Protein AF-A0A497L498-F1 (afdb_monomer)

Mean predicted aligned error: 4.09 Å

Solvent-accessible surface area (backbone atoms only — not comparable to full-atom values): 5378 Å² total; per-residue (Å²): 140,85,90,84,88,87,86,85,81,56,80,93,64,61,87,84,70,93,88,72,86,86,87,87,79,76,45,51,82,91,50,72,54,85,78,91,84,85,88,86,86,88,86,86,79,74,83,88,68,81,84,73,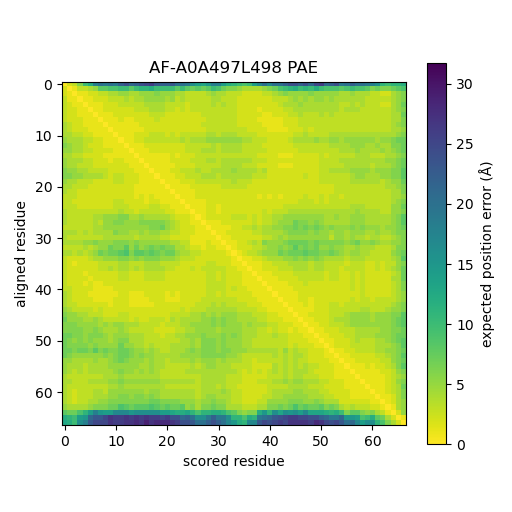80,79,79,75,59,70,85,81,68,56,82,78,79,85,127

Sequence (67 aa):
SGRVTWYRYHILDPIYFEKSIRVTIEHGHANRRSDDYSSTAYWYQTEPHRRLRPMLPVEQRLPRETA

Radius of gyration: 15.58 Å; Cα contacts (8 Å, |Δi|>4): 9; chains: 1; bounding box: 32×29×41 Å

Structure (mmCIF, N/CA/C/O backbone):
data_AF-A0A497L498-F1
#
_entry.id   AF-A0A497L498-F1
#
loop_
_atom_site.group_PDB
_atom_site.id
_atom_site.type_symbol
_atom_site.label_atom_id
_atom_site.label_alt_id
_atom_site.label_comp_id
_atom_site.label_asym_id
_atom_site.label_entity_id
_atom_site.label_seq_id
_atom_site.pdbx_PDB_ins_code
_atom_site.Cartn_x
_atom_site.Cartn_y
_atom_site.Cartn_z
_atom_site.occupancy
_atom_site.B_iso_or_equiv
_atom_site.auth_seq_id
_atom_site.auth_comp_id
_atom_site.auth_asym_id
_atom_site.auth_atom_id
_atom_site.pdbx_PDB_model_num
ATOM 1 N N . SER A 1 1 ? 10.429 -1.771 -22.375 1.00 67.81 1 SER A N 1
ATOM 2 C CA . SER A 1 1 ? 9.827 -1.779 -21.022 1.00 67.81 1 SER A CA 1
ATOM 3 C C . SER A 1 1 ? 8.733 -0.720 -20.980 1.00 67.81 1 SER A C 1
ATOM 5 O O . SER A 1 1 ? 8.856 0.241 -21.728 1.00 67.81 1 SER A O 1
ATOM 7 N N . GLY A 1 2 ? 7.665 -0.897 -20.198 1.00 85.75 2 GLY A N 1
ATOM 8 C CA . GLY A 1 2 ? 6.505 0.009 -20.165 1.00 85.75 2 GLY A CA 1
ATOM 9 C C . GLY A 1 2 ? 6.070 0.359 -18.740 1.00 85.75 2 GLY A C 1
ATOM 10 O O . GLY A 1 2 ? 6.598 -0.191 -17.777 1.00 85.75 2 GLY A O 1
ATOM 11 N N . ARG A 1 3 ? 5.103 1.274 -18.608 1.00 90.69 3 ARG A N 1
ATOM 12 C CA . ARG A 1 3 ? 4.496 1.658 -17.323 1.00 90.69 3 ARG A CA 1
ATOM 13 C C . ARG A 1 3 ? 3.232 0.835 -17.103 1.00 90.69 3 ARG A C 1
ATOM 15 O O . ARG A 1 3 ? 2.389 0.772 -17.993 1.00 90.69 3 ARG A O 1
ATOM 22 N N . VAL A 1 4 ? 3.107 0.211 -15.936 1.00 92.69 4 VAL A N 1
ATOM 23 C CA . VAL A 1 4 ? 1.955 -0.629 -15.585 1.00 92.69 4 VAL A CA 1
ATOM 24 C C . VAL A 1 4 ? 1.457 -0.239 -14.198 1.00 92.69 4 VAL A C 1
ATOM 26 O O . VAL A 1 4 ? 2.259 0.026 -13.305 1.00 92.69 4 VAL A O 1
ATOM 29 N N . THR A 1 5 ? 0.138 -0.216 -14.017 1.00 95.12 5 THR A N 1
ATOM 30 C CA . THR A 1 5 ? -0.513 0.086 -12.738 1.00 95.12 5 THR A CA 1
ATOM 31 C C . THR A 1 5 ? -1.438 -1.059 -12.349 1.00 95.12 5 THR A C 1
ATOM 33 O O . THR A 1 5 ? -2.177 -1.576 -13.183 1.00 95.12 5 THR A O 1
ATOM 36 N N . TRP A 1 6 ? -1.411 -1.425 -11.069 1.00 95.69 6 TRP A N 1
ATOM 37 C CA . TRP A 1 6 ? -2.247 -2.467 -10.478 1.00 95.69 6 TRP A CA 1
ATOM 38 C C . TRP A 1 6 ? -2.906 -1.942 -9.206 1.00 95.69 6 TRP A C 1
ATOM 40 O O . TRP A 1 6 ? -2.339 -1.091 -8.520 1.00 95.69 6 TRP A O 1
ATOM 50 N N . TYR A 1 7 ? -4.079 -2.472 -8.868 1.00 97.44 7 TYR A N 1
ATOM 51 C CA . TYR A 1 7 ? -4.772 -2.161 -7.621 1.00 97.44 7 TYR A CA 1
ATOM 52 C C . TYR A 1 7 ? -5.520 -3.387 -7.089 1.00 97.44 7 TYR A C 1
ATOM 54 O O . TYR A 1 7 ? -5.922 -4.268 -7.850 1.00 97.44 7 TYR A O 1
ATOM 62 N N . ARG A 1 8 ? -5.716 -3.429 -5.769 1.00 97.38 8 ARG A N 1
ATOM 63 C CA . ARG A 1 8 ? -6.598 -4.377 -5.081 1.00 97.38 8 ARG A CA 1
ATOM 64 C C . ARG A 1 8 ? -7.172 -3.703 -3.842 1.00 97.38 8 ARG A C 1
ATOM 66 O O . ARG A 1 8 ? -6.423 -3.124 -3.060 1.00 97.38 8 ARG A O 1
ATOM 73 N N . TYR A 1 9 ? -8.481 -3.825 -3.654 1.00 97.69 9 TYR A N 1
ATOM 74 C CA . TYR A 1 9 ? -9.160 -3.365 -2.449 1.00 97.69 9 TYR A CA 1
ATOM 75 C C . TYR A 1 9 ? -9.681 -4.558 -1.657 1.00 97.69 9 TYR A C 1
ATOM 77 O O . TYR A 1 9 ? -10.366 -5.415 -2.209 1.00 97.69 9 TYR A O 1
ATOM 85 N N . HIS A 1 10 ? -9.376 -4.579 -0.364 1.00 97.62 10 HIS A N 1
ATOM 86 C CA . HIS A 1 10 ? -9.854 -5.585 0.579 1.00 97.62 10 HIS A 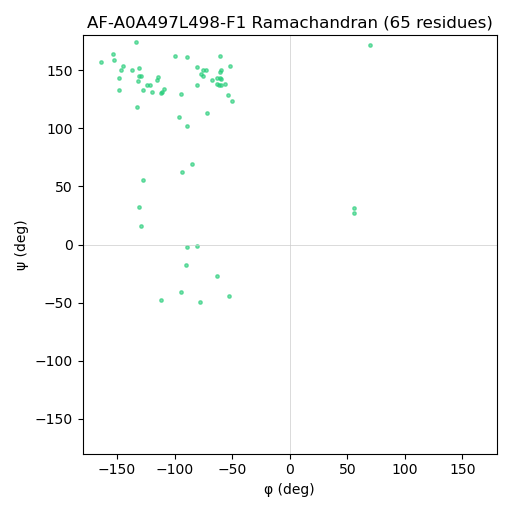CA 1
ATOM 87 C C . HIS A 1 10 ? -11.132 -5.101 1.279 1.00 97.62 10 HIS A C 1
ATOM 89 O O . HIS A 1 10 ? -11.130 -4.835 2.478 1.00 97.62 10 HIS A O 1
ATOM 95 N N . ILE A 1 11 ? -12.200 -4.877 0.502 1.00 97.12 11 ILE A N 1
ATOM 96 C CA . ILE A 1 11 ? -13.464 -4.331 1.030 1.00 97.12 11 ILE A CA 1
ATOM 97 C C . ILE A 1 11 ? -14.261 -5.416 1.758 1.00 97.12 11 ILE A C 1
ATOM 99 O O . ILE A 1 11 ? -14.705 -5.205 2.882 1.00 97.12 11 ILE A O 1
ATOM 103 N N . LEU A 1 12 ? -14.433 -6.576 1.117 1.00 98.25 12 LEU A N 1
ATOM 104 C CA . LEU A 1 12 ? -15.179 -7.710 1.675 1.00 98.25 12 LEU A CA 1
ATOM 105 C C . LEU A 1 12 ? -14.282 -8.663 2.483 1.00 98.25 12 LEU A C 1
ATOM 107 O O . LEU A 1 12 ? -14.786 -9.449 3.277 1.00 98.25 12 LEU A O 1
ATOM 111 N N . ASP A 1 13 ? -12.963 -8.586 2.287 1.00 97.62 13 ASP A N 1
ATOM 112 C CA . ASP A 1 13 ? -11.932 -9.433 2.896 1.00 97.62 13 ASP A CA 1
ATOM 113 C C . ASP A 1 13 ? -10.816 -8.604 3.576 1.00 97.62 13 ASP A C 1
ATOM 115 O O . ASP A 1 13 ? -9.640 -8.761 3.231 1.00 97.62 13 ASP A O 1
ATOM 119 N N . PRO A 1 14 ? -11.142 -7.696 4.521 1.00 97.25 14 PRO A N 1
ATOM 120 C CA . PRO A 1 14 ? -10.143 -6.858 5.180 1.00 97.25 14 PRO A CA 1
ATOM 121 C C . PRO A 1 14 ? -9.091 -7.690 5.923 1.00 97.25 14 PRO A C 1
ATOM 123 O O . PRO A 1 14 ? -9.384 -8.703 6.560 1.00 97.25 14 PRO A O 1
ATOM 126 N N . ILE A 1 15 ? -7.843 -7.222 5.881 1.00 97.62 15 ILE A N 1
ATOM 127 C CA . ILE A 1 15 ? -6.728 -7.838 6.603 1.00 97.62 15 ILE A CA 1
ATOM 128 C C . ILE A 1 15 ? -6.648 -7.210 7.999 1.00 97.62 15 ILE A C 1
ATOM 130 O O . ILE A 1 15 ? -6.153 -6.094 8.163 1.00 97.62 15 ILE A O 1
ATOM 134 N N . TYR A 1 16 ? -7.147 -7.926 9.005 1.00 97.44 16 TYR A N 1
ATOM 135 C CA . TYR A 1 16 ? -7.147 -7.477 10.399 1.00 97.44 16 TYR A CA 1
ATOM 136 C C . TYR A 1 16 ? -5.761 -7.581 11.055 1.00 97.44 16 TYR A C 1
ATOM 138 O O . TYR A 1 16 ? -4.971 -8.473 10.744 1.00 97.44 16 TYR A O 1
ATOM 146 N N . PHE A 1 17 ? -5.483 -6.697 12.017 1.00 97.19 17 PHE A N 1
ATOM 147 C CA . PHE A 1 17 ? -4.314 -6.775 12.895 1.00 97.19 17 PHE A CA 1
ATOM 148 C C . PHE A 1 17 ? -4.632 -6.188 14.276 1.00 97.19 17 PHE A C 1
ATOM 150 O O . PHE A 1 17 ? -5.350 -5.200 14.379 1.00 97.19 17 PHE A O 1
ATOM 157 N N . GLU A 1 18 ? -4.081 -6.787 15.336 1.00 96.50 18 GLU A N 1
ATOM 158 C CA . GLU A 1 18 ? -4.291 -6.318 16.717 1.00 96.50 18 GLU A CA 1
ATOM 159 C C . GLU A 1 18 ? -3.169 -5.380 17.189 1.00 96.50 18 GLU A C 1
ATOM 161 O O . GLU A 1 18 ? -3.423 -4.365 17.828 1.00 96.50 18 GLU A O 1
ATOM 166 N N . LYS A 1 19 ? -1.910 -5.703 16.855 1.00 94.38 19 LYS A N 1
ATOM 167 C CA . LYS A 1 19 ? -0.730 -4.947 17.318 1.00 94.38 19 LYS A CA 1
ATOM 168 C C . LYS A 1 19 ? -0.006 -4.202 16.204 1.00 94.38 19 LYS A C 1
ATOM 170 O O . LYS A 1 19 ? 0.371 -3.048 16.368 1.00 94.38 19 LYS A O 1
ATOM 175 N N . SER A 1 20 ? 0.258 -4.876 15.087 1.00 95.56 20 SER A N 1
ATOM 176 C CA . SER A 1 20 ? 0.959 -4.285 13.944 1.00 95.56 20 SER A CA 1
ATOM 177 C C . SER A 1 20 ? 0.771 -5.125 12.689 1.00 95.56 20 SER A C 1
ATOM 179 O O . SER A 1 20 ? 0.552 -6.331 12.785 1.00 95.56 20 SER A O 1
ATOM 181 N N . ILE A 1 21 ? 0.935 -4.495 11.528 1.00 95.69 21 ILE A N 1
ATOM 182 C CA . ILE A 1 21 ? 0.964 -5.153 10.224 1.00 95.69 21 ILE A CA 1
ATOM 183 C C . ILE A 1 21 ? 2.202 -4.701 9.439 1.00 95.69 21 ILE A C 1
ATOM 185 O O . ILE A 1 21 ? 2.634 -3.549 9.533 1.00 95.69 21 ILE A O 1
ATOM 189 N N . ARG A 1 22 ? 2.786 -5.616 8.659 1.00 96.00 22 ARG A N 1
ATOM 190 C CA . ARG A 1 22 ? 3.846 -5.332 7.686 1.00 96.00 22 ARG A CA 1
ATOM 191 C C . ARG A 1 22 ? 3.488 -6.010 6.372 1.00 96.00 22 ARG A C 1
ATOM 193 O O . ARG A 1 22 ? 3.417 -7.231 6.318 1.00 96.00 22 ARG A O 1
ATOM 200 N N . VAL A 1 23 ? 3.317 -5.212 5.326 1.00 95.81 23 VAL A N 1
ATOM 201 C CA . VAL A 1 23 ? 3.034 -5.689 3.969 1.00 95.81 23 VAL A CA 1
ATOM 202 C C . VAL A 1 23 ? 4.249 -5.409 3.095 1.00 95.81 23 VAL A C 1
ATOM 204 O O . VAL A 1 23 ? 4.795 -4.305 3.127 1.00 95.81 23 VAL A O 1
ATOM 207 N N . THR A 1 24 ? 4.693 -6.410 2.342 1.00 96.06 24 THR A N 1
ATOM 208 C CA . THR A 1 24 ? 5.850 -6.325 1.442 1.00 96.06 24 THR A CA 1
ATOM 209 C C . THR A 1 24 ? 5.534 -7.010 0.121 1.00 96.06 24 THR A C 1
ATOM 211 O O . THR A 1 24 ? 4.779 -7.977 0.097 1.00 96.06 24 THR A O 1
ATOM 214 N N . ILE A 1 25 ? 6.140 -6.534 -0.964 1.00 94.56 25 ILE A N 1
ATOM 215 C CA . ILE A 1 25 ? 6.055 -7.134 -2.299 1.00 94.56 25 ILE A CA 1
ATOM 216 C C . ILE A 1 25 ? 7.488 -7.324 -2.790 1.00 94.56 25 ILE A C 1
ATOM 218 O O . ILE A 1 25 ? 8.300 -6.407 -2.665 1.00 94.56 25 ILE A O 1
ATOM 222 N N . GLU A 1 26 ? 7.805 -8.505 -3.319 1.00 95.06 26 GLU A N 1
ATOM 223 C CA . GLU A 1 26 ? 9.119 -8.757 -3.910 1.00 95.06 26 GLU A CA 1
ATOM 224 C C . GLU A 1 26 ? 9.319 -7.944 -5.191 1.00 95.06 26 GLU A C 1
ATOM 226 O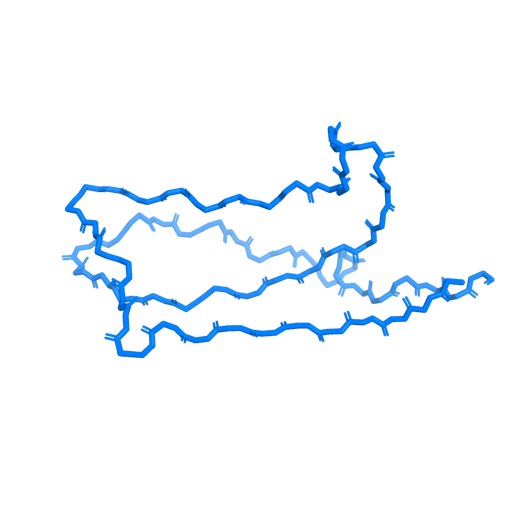 O . GLU A 1 26 ? 8.425 -7.816 -6.034 1.00 95.06 26 GLU A O 1
ATOM 231 N N . HIS A 1 27 ? 10.537 -7.450 -5.379 1.00 93.88 27 HIS A N 1
ATOM 232 C CA . HIS A 1 27 ? 10.926 -6.738 -6.585 1.00 93.88 27 HIS A CA 1
ATOM 233 C C . HIS A 1 27 ? 11.375 -7.720 -7.683 1.00 93.88 27 HIS A C 1
ATOM 235 O O . HIS A 1 27 ? 12.557 -7.851 -8.013 1.00 93.88 27 HIS A O 1
ATOM 241 N N . GLY A 1 28 ? 10.412 -8.478 -8.213 1.00 92.06 28 GLY A N 1
ATOM 242 C CA . GLY A 1 28 ? 10.680 -9.669 -9.021 1.00 92.06 28 GLY A CA 1
ATOM 243 C C . GLY A 1 28 ? 11.250 -10.823 -8.191 1.00 92.06 28 GLY A C 1
ATOM 244 O O . GLY A 1 28 ? 11.586 -10.651 -7.023 1.00 92.06 28 GLY A O 1
ATOM 245 N N . HIS A 1 29 ? 11.366 -12.011 -8.797 1.00 94.75 29 HIS A N 1
ATOM 246 C CA . HIS A 1 29 ? 11.855 -13.207 -8.097 1.00 94.75 29 HIS A CA 1
ATOM 247 C C . HIS A 1 29 ? 13.172 -12.930 -7.358 1.00 94.75 29 HIS A C 1
ATOM 249 O O . HIS A 1 29 ? 14.138 -12.492 -7.988 1.00 94.75 29 HIS A O 1
ATOM 255 N N . ALA A 1 30 ? 13.196 -13.175 -6.045 1.00 95.19 30 ALA A N 1
ATOM 256 C CA . ALA A 1 30 ? 14.351 -12.929 -5.184 1.00 95.19 30 ALA A CA 1
ATOM 257 C C . ALA A 1 30 ? 14.873 -11.475 -5.218 1.00 95.19 30 ALA A C 1
ATOM 259 O O . ALA A 1 30 ? 16.069 -11.239 -5.070 1.00 95.19 30 ALA A O 1
ATOM 260 N N . ASN A 1 31 ? 13.990 -10.490 -5.431 1.00 95.25 31 ASN A N 1
ATOM 261 C CA . ASN A 1 31 ? 14.323 -9.059 -5.513 1.00 95.25 31 ASN A CA 1
ATOM 262 C C . ASN A 1 31 ? 15.382 -8.710 -6.576 1.00 95.25 31 ASN A C 1
ATOM 264 O O . ASN A 1 31 ? 16.110 -7.730 -6.441 1.00 95.25 31 ASN A O 1
ATOM 268 N N . ARG A 1 32 ? 15.488 -9.518 -7.639 1.00 96.00 32 ARG A N 1
ATOM 269 C CA . ARG A 1 32 ? 16.540 -9.384 -8.660 1.00 96.00 32 ARG A CA 1
ATOM 270 C C . ARG A 1 32 ? 16.286 -8.299 -9.710 1.00 96.00 32 ARG A C 1
ATOM 272 O O . ARG A 1 32 ? 17.079 -8.167 -10.638 1.00 96.00 32 ARG A O 1
ATOM 279 N N . ARG A 1 33 ? 15.152 -7.594 -9.645 1.00 92.19 33 ARG A N 1
ATOM 280 C CA . ARG A 1 33 ? 14.795 -6.531 -10.598 1.00 92.19 33 ARG A CA 1
ATOM 281 C C . ARG A 1 33 ? 15.100 -5.149 -10.019 1.00 92.19 33 ARG A C 1
ATOM 283 O O . ARG A 1 33 ? 15.287 -4.978 -8.819 1.00 92.19 33 ARG A O 1
ATOM 290 N N . SER A 1 34 ? 15.173 -4.162 -10.906 1.00 89.19 34 SER A N 1
ATOM 291 C CA . SER A 1 34 ? 15.466 -2.759 -10.577 1.00 89.19 34 SER A CA 1
ATOM 292 C C . SER A 1 34 ? 14.460 -1.802 -11.226 1.00 89.19 34 SER A C 1
ATOM 294 O O . SER A 1 34 ? 14.808 -0.683 -11.603 1.00 89.19 34 SER A O 1
ATOM 296 N N . ASP A 1 35 ? 13.216 -2.260 -11.377 1.00 89.94 35 ASP A N 1
ATOM 297 C CA . ASP A 1 35 ? 12.091 -1.441 -11.819 1.00 89.94 35 ASP A CA 1
ATOM 298 C C . ASP A 1 35 ? 11.825 -0.275 -10.846 1.00 89.94 35 ASP A C 1
ATOM 300 O O . ASP A 1 35 ? 12.275 -0.242 -9.698 1.00 89.94 35 ASP A O 1
ATOM 304 N N . ASP A 1 36 ? 11.088 0.721 -11.323 1.00 91.25 36 ASP A N 1
ATOM 305 C CA . ASP A 1 36 ? 10.687 1.868 -10.516 1.00 91.25 36 ASP A CA 1
ATOM 306 C C . ASP A 1 36 ? 9.282 1.640 -9.953 1.00 91.25 36 ASP A C 1
ATOM 308 O O . ASP A 1 36 ? 8.308 1.600 -10.706 1.00 91.25 36 ASP A O 1
ATOM 312 N N . TYR A 1 37 ? 9.179 1.416 -8.640 1.00 91.69 37 TYR A N 1
ATOM 313 C CA . TYR A 1 37 ? 7.913 1.123 -7.965 1.00 91.69 37 TYR A CA 1
ATOM 314 C C . TYR A 1 37 ? 7.486 2.301 -7.093 1.00 91.69 37 TYR A C 1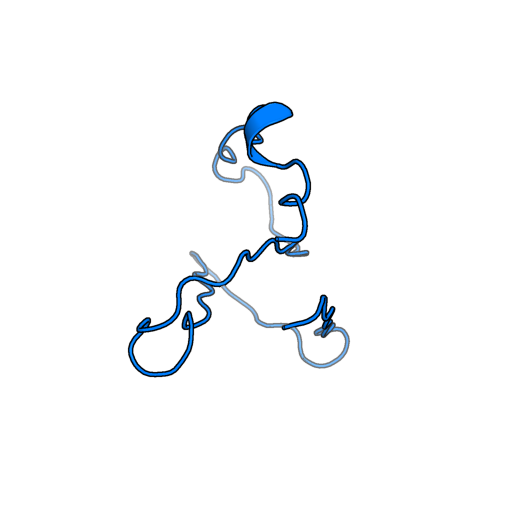
ATOM 316 O O . TYR A 1 37 ? 8.250 2.812 -6.277 1.00 91.69 37 TYR A O 1
ATOM 324 N N . SER A 1 38 ? 6.212 2.663 -7.200 1.00 92.88 38 SER A N 1
ATOM 325 C CA . SER A 1 38 ? 5.520 3.507 -6.232 1.00 92.88 38 SER A CA 1
ATOM 326 C C . SER A 1 38 ? 4.198 2.844 -5.852 1.00 92.88 38 SER A C 1
ATOM 328 O O . SER A 1 38 ? 3.578 2.152 -6.659 1.00 92.88 38 SER A O 1
ATOM 330 N N . SER A 1 39 ? 3.786 3.000 -4.596 1.00 94.62 39 SER A N 1
ATOM 331 C CA . SER A 1 39 ? 2.572 2.371 -4.074 1.00 94.62 39 SER A CA 1
ATOM 332 C C . SER A 1 39 ? 1.903 3.251 -3.031 1.00 94.62 39 SER A C 1
ATOM 334 O O . SER A 1 39 ? 2.582 3.938 -2.265 1.00 94.62 39 SER A O 1
ATOM 336 N N . THR A 1 40 ? 0.585 3.140 -2.933 1.00 95.56 40 THR A N 1
ATOM 337 C CA . THR A 1 40 ? -0.219 3.739 -1.867 1.00 95.56 40 THR A CA 1
ATOM 338 C C . THR A 1 40 ? -0.968 2.631 -1.140 1.00 95.56 40 THR A C 1
ATOM 340 O O . THR A 1 40 ? -1.496 1.721 -1.776 1.00 95.56 40 THR A O 1
ATOM 343 N N . ALA A 1 41 ? -1.002 2.700 0.189 1.00 95.94 41 ALA A N 1
ATOM 344 C CA . ALA A 1 41 ? -1.762 1.783 1.028 1.00 95.94 41 ALA A CA 1
ATOM 345 C C . ALA A 1 41 ? -2.870 2.550 1.754 1.00 95.94 41 ALA A C 1
ATOM 347 O O . ALA A 1 41 ? -2.649 3.670 2.212 1.00 95.94 41 ALA A O 1
ATOM 348 N N . TYR A 1 42 ? -4.034 1.918 1.881 1.00 97.12 42 TYR A N 1
ATOM 349 C CA . TYR A 1 42 ? -5.180 2.427 2.628 1.00 97.12 42 TYR A CA 1
ATOM 350 C C . TYR A 1 42 ? -5.495 1.436 3.744 1.00 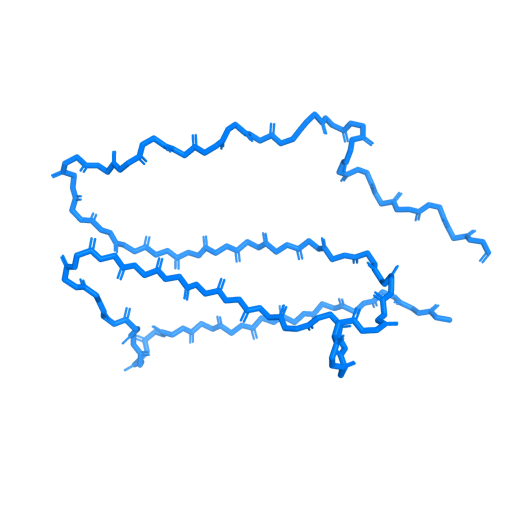97.12 42 TYR A C 1
ATOM 352 O O . TYR A 1 42 ? -5.563 0.233 3.495 1.00 97.12 42 TYR A O 1
ATOM 360 N N . TRP A 1 43 ? -5.659 1.927 4.968 1.00 97.38 43 TRP A N 1
ATOM 361 C CA . TRP A 1 43 ? -6.022 1.107 6.118 1.00 97.38 43 TRP A CA 1
ATOM 362 C C . TRP A 1 43 ? -6.761 1.947 7.157 1.00 97.38 43 TRP A C 1
ATOM 364 O O . TRP A 1 43 ? -6.705 3.176 7.137 1.00 97.38 43 TRP A O 1
ATOM 374 N N . TYR A 1 44 ? -7.422 1.256 8.078 1.00 96.88 44 TYR A N 1
ATOM 375 C CA . TYR A 1 44 ? -8.018 1.846 9.268 1.00 96.88 44 TYR A CA 1
ATOM 376 C C . TYR A 1 44 ? -7.287 1.321 10.499 1.00 96.88 44 TYR A C 1
ATOM 378 O O . TYR A 1 44 ? -6.863 0.166 10.535 1.00 96.88 44 TYR A O 1
ATOM 386 N N . GLN A 1 45 ? -7.128 2.177 11.501 1.00 96.94 45 GLN A N 1
ATOM 387 C CA . GLN A 1 45 ? -6.592 1.823 12.812 1.00 96.94 45 GLN A CA 1
ATOM 388 C C . GLN A 1 45 ? -7.163 2.779 13.859 1.00 96.94 45 GLN A C 1
ATOM 390 O O . GLN A 1 45 ? -7.603 3.879 13.527 1.00 96.94 45 GLN A O 1
ATOM 395 N N . THR A 1 46 ? -7.143 2.368 15.119 1.00 96.62 46 THR A N 1
ATOM 396 C CA . THR A 1 46 ? -7.481 3.238 16.248 1.00 96.62 46 THR A CA 1
ATOM 397 C C . THR A 1 46 ? -6.328 4.187 16.570 1.00 96.62 46 THR A C 1
ATOM 399 O O . THR A 1 46 ? -5.161 3.807 16.459 1.00 96.62 46 THR A O 1
ATOM 402 N N . GLU A 1 47 ? -6.646 5.398 17.022 1.00 95.62 47 GLU A N 1
ATOM 403 C CA . GLU A 1 47 ? -5.656 6.347 17.539 1.00 95.62 47 GLU A CA 1
ATOM 404 C C . GLU A 1 47 ? -5.264 6.036 18.998 1.00 95.62 47 GLU A C 1
ATOM 406 O O . GLU A 1 47 ? -6.088 5.504 19.747 1.00 95.62 47 GLU A O 1
ATOM 411 N N . PRO A 1 48 ? -4.041 6.402 19.436 1.00 94.69 48 PRO A N 1
ATOM 412 C CA . PRO A 1 48 ? -2.992 7.066 18.662 1.00 94.69 48 PRO A CA 1
ATOM 413 C C . PRO A 1 48 ? -2.204 6.092 17.782 1.00 94.69 48 PRO A C 1
ATOM 415 O O . PRO A 1 48 ? -1.765 5.033 18.235 1.00 94.69 48 PRO A O 1
ATOM 418 N N . HIS A 1 49 ? -1.933 6.487 16.542 1.00 94.00 49 HIS A N 1
ATOM 419 C CA . HIS A 1 49 ? -1.064 5.715 15.669 1.00 94.00 49 HIS A CA 1
ATOM 420 C C . HIS A 1 49 ? 0.416 6.094 15.772 1.00 94.00 49 HIS A C 1
ATOM 422 O O . HIS A 1 49 ? 0.809 7.194 16.171 1.00 94.00 49 HIS A O 1
ATOM 428 N N . ARG A 1 50 ? 1.287 5.188 15.310 1.00 92.06 5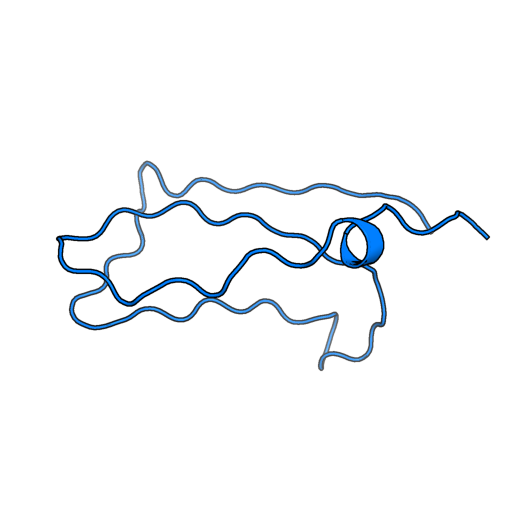0 ARG A N 1
ATOM 429 C CA . ARG A 1 50 ? 2.712 5.498 15.137 1.00 92.06 50 ARG A CA 1
ATOM 430 C C . ARG A 1 50 ? 2.876 6.633 14.127 1.00 92.06 50 ARG A C 1
ATOM 432 O O . ARG A 1 50 ? 2.244 6.611 13.075 1.00 92.06 50 ARG A O 1
ATOM 439 N N . ARG A 1 51 ? 3.759 7.598 14.403 1.00 94.56 51 ARG A N 1
ATOM 440 C CA . ARG A 1 51 ? 4.102 8.648 13.430 1.00 94.56 51 ARG A CA 1
ATOM 441 C C . ARG A 1 51 ? 4.538 8.025 12.102 1.00 94.56 51 ARG A C 1
ATOM 443 O O . ARG A 1 51 ? 5.413 7.156 12.081 1.00 94.56 51 ARG A O 1
ATOM 450 N N . LEU A 1 52 ? 3.926 8.480 11.013 1.00 91.69 52 LEU A N 1
ATOM 451 C CA . LEU A 1 52 ? 4.307 8.074 9.667 1.00 91.69 52 LEU A CA 1
ATOM 452 C C . LEU A 1 52 ? 5.641 8.718 9.288 1.00 91.69 52 LEU A C 1
ATOM 454 O O . LEU A 1 52 ? 5.983 9.805 9.758 1.00 91.69 52 LEU A O 1
ATOM 458 N N . ARG A 1 53 ? 6.406 8.031 8.434 1.00 91.88 53 ARG A N 1
ATOM 459 C CA . ARG A 1 53 ? 7.595 8.633 7.826 1.00 91.88 53 ARG A CA 1
ATOM 460 C C . ARG A 1 53 ? 7.162 9.819 6.956 1.00 91.88 53 ARG A C 1
ATOM 462 O O . ARG A 1 53 ? 6.108 9.724 6.324 1.00 91.88 53 ARG A O 1
ATOM 469 N N . PRO A 1 54 ? 7.949 10.907 6.910 1.00 94.88 54 PRO A N 1
ATOM 470 C CA . PRO A 1 54 ? 7.653 12.016 6.018 1.00 94.88 54 PRO A CA 1
ATOM 471 C C . PRO A 1 54 ? 7.634 11.531 4.567 1.00 94.88 54 PRO A C 1
ATOM 473 O O . PRO A 1 54 ? 8.334 10.581 4.203 1.00 94.88 54 PRO A O 1
ATOM 476 N N . MET A 1 55 ? 6.823 12.193 3.746 1.00 93.44 55 MET A N 1
ATOM 477 C CA . MET A 1 55 ? 6.831 11.962 2.307 1.00 93.44 55 MET A CA 1
ATOM 478 C C . MET A 1 55 ? 8.215 12.300 1.744 1.00 93.44 55 MET A C 1
ATOM 480 O O . MET A 1 55 ? 8.857 13.250 2.196 1.00 93.44 55 MET A O 1
ATOM 484 N N . LEU A 1 56 ? 8.669 11.520 0.762 1.00 93.75 56 LEU A N 1
ATOM 485 C CA . LEU A 1 56 ? 9.913 11.822 0.0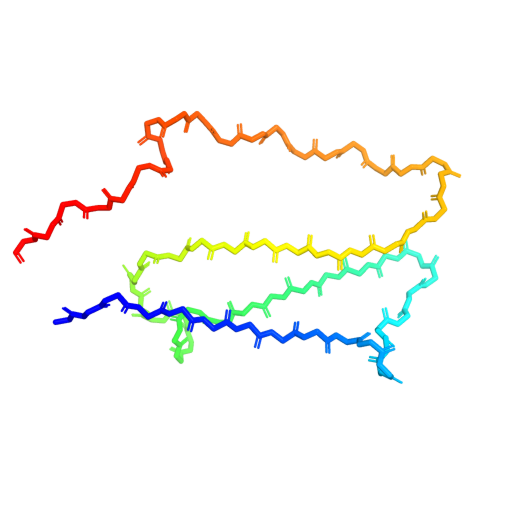62 1.00 93.75 56 LEU A CA 1
ATOM 486 C C . LEU A 1 56 ? 9.820 13.197 -0.634 1.00 93.75 56 LEU A C 1
ATOM 488 O O . LEU A 1 56 ? 8.726 13.576 -1.080 1.00 93.75 56 LEU A O 1
ATOM 492 N N . PRO A 1 57 ? 10.947 13.926 -0.758 1.00 96.50 57 PRO A N 1
ATOM 493 C CA . PRO A 1 57 ? 11.023 15.151 -1.551 1.00 96.50 57 PRO A CA 1
ATOM 494 C C . PRO A 1 57 ? 10.496 14.948 -2.974 1.00 96.50 57 PRO A C 1
ATOM 496 O O . PRO A 1 57 ? 10.532 13.832 -3.497 1.00 96.50 57 PRO A O 1
ATOM 499 N N . VAL A 1 58 ? 10.008 16.022 -3.600 1.00 95.44 58 VAL A N 1
ATOM 500 C CA . VAL A 1 58 ? 9.396 15.989 -4.942 1.00 95.44 58 VAL A CA 1
ATOM 501 C C . VAL A 1 58 ? 10.326 15.323 -5.952 1.00 95.44 58 VAL A C 1
ATOM 503 O O . VAL A 1 58 ? 9.895 14.459 -6.709 1.00 95.44 58 VAL A O 1
ATOM 506 N N . GLU A 1 59 ? 11.603 15.671 -5.900 1.00 94.81 59 GLU A N 1
ATOM 507 C CA . GLU A 1 59 ? 12.652 15.267 -6.833 1.00 94.81 59 GLU A CA 1
ATOM 508 C C . GLU A 1 59 ? 12.881 13.749 -6.817 1.00 94.81 59 GLU A C 1
ATOM 510 O O . GLU A 1 59 ? 13.268 13.169 -7.825 1.00 94.81 59 GLU A O 1
ATOM 515 N N . GLN A 1 60 ? 12.592 13.084 -5.693 1.00 93.19 60 GLN A N 1
ATOM 516 C CA . GLN A 1 60 ? 12.761 11.635 -5.523 1.00 93.19 60 GLN A CA 1
ATOM 517 C C . GLN A 1 60 ? 11.525 10.821 -5.927 1.00 93.19 60 GLN A C 1
ATOM 519 O O . GLN A 1 60 ? 11.529 9.597 -5.822 1.00 93.19 60 GLN A O 1
ATOM 524 N N . ARG A 1 61 ? 10.445 11.487 -6.343 1.00 93.25 61 ARG A N 1
ATOM 525 C CA . ARG A 1 61 ? 9.171 10.853 -6.720 1.00 93.25 61 ARG A CA 1
ATOM 526 C C . ARG A 1 61 ? 8.657 11.319 -8.080 1.00 93.25 61 ARG A C 1
ATOM 528 O O . ARG A 1 61 ? 7.475 11.146 -8.382 1.00 93.25 61 ARG A O 1
ATOM 535 N N . LEU A 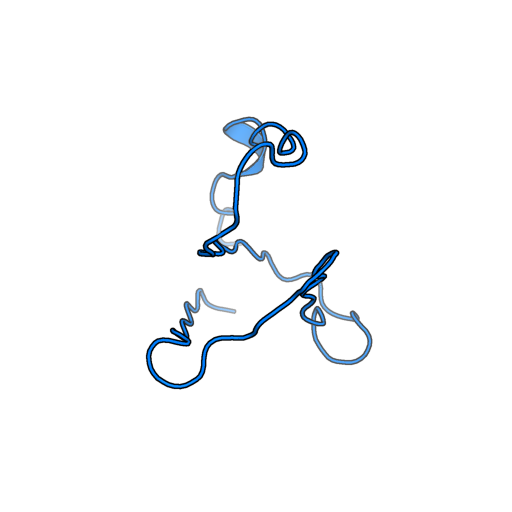1 62 ? 9.521 11.944 -8.876 1.00 93.00 62 LEU A N 1
ATOM 536 C CA . LEU A 1 62 ? 9.229 12.234 -10.272 1.00 93.00 62 LEU A CA 1
ATOM 537 C C . LEU A 1 62 ? 9.340 10.944 -11.0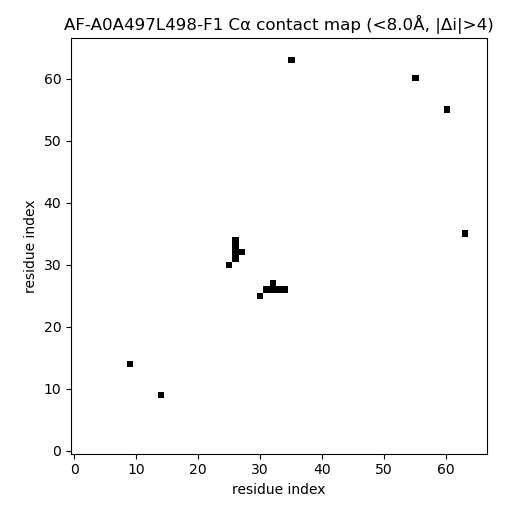98 1.00 93.00 62 LEU A C 1
ATOM 539 O O . LEU A 1 62 ? 10.197 10.108 -10.806 1.00 93.00 62 LEU A O 1
ATOM 543 N N . PRO A 1 63 ? 8.498 10.766 -12.130 1.00 90.25 63 PRO A N 1
ATOM 544 C CA . PRO A 1 63 ? 8.644 9.652 -13.056 1.00 90.25 63 PRO A CA 1
ATOM 545 C C . PRO A 1 63 ? 10.040 9.643 -13.680 1.00 90.25 63 PRO A C 1
ATOM 547 O O . PRO A 1 63 ? 10.530 10.689 -14.105 1.00 90.25 63 PRO A O 1
ATOM 550 N N . ARG A 1 64 ? 10.652 8.461 -13.803 1.00 85.25 64 ARG A N 1
ATOM 551 C CA . ARG A 1 64 ? 11.904 8.328 -14.556 1.00 85.25 64 ARG A CA 1
ATOM 552 C C . ARG A 1 64 ? 11.679 8.686 -16.024 1.00 85.25 64 ARG A C 1
ATOM 554 O O . ARG A 1 64 ? 10.671 8.287 -16.628 1.00 85.25 64 ARG A O 1
ATOM 561 N N . GLU A 1 65 ? 12.633 9.420 -16.584 1.00 80.81 65 GLU A N 1
ATOM 562 C CA . GLU A 1 65 ? 12.696 9.669 -18.019 1.00 80.81 65 GLU A CA 1
ATOM 563 C C . GLU A 1 65 ? 12.808 8.329 -18.752 1.00 80.81 65 GLU A C 1
ATOM 565 O O . GLU A 1 65 ? 13.490 7.401 -18.309 1.00 80.81 65 GLU A O 1
ATOM 570 N N . THR A 1 66 ? 12.061 8.188 -19.841 1.00 65.56 66 THR A N 1
ATOM 571 C CA . THR A 1 66 ? 12.178 7.025 -20.717 1.00 65.56 66 THR A CA 1
ATOM 572 C C . THR A 1 66 ? 13.498 7.132 -21.468 1.00 65.56 66 THR A C 1
ATOM 574 O O . THR A 1 66 ? 13.644 8.050 -22.273 1.00 65.56 66 THR A O 1
ATOM 577 N N . ALA A 1 67 ? 14.434 6.223 -21.192 1.00 53.88 67 ALA A N 1
ATOM 578 C CA . ALA A 1 67 ? 15.546 5.942 -22.097 1.00 53.88 67 ALA A CA 1
ATOM 579 C C . ALA A 1 67 ? 15.036 5.271 -23.381 1.00 53.88 67 ALA A C 1
ATOM 581 O O . ALA A 1 67 ? 14.067 4.475 -23.276 1.00 53.88 67 ALA A O 1
#

Secondary structure (DSSP, 8-state):
----------SSS----SS-------SSGGG--------------PSSPPPPPPPPPGGGSSPPP--

pLDDT: mean 92.89, std 7.41, range [53.88, 98.25]

Foldseek 3Di:
DDDDDDDDDCPVNDDDDDPDDDDDDACPDVVPDDDDDDDDDDDDDDPPDDDDDDDDDPVVPDDDDDD